Protein AF-A0A1Y3EKX6-F1 (afdb_monomer_lite)

Foldseek 3Di:
DDPPPPDDLVRVLVVLLVVLVVLLVVLVVCLVVVHDLVVNVVSLVVSVVSVVVSVVSLVVVLVVDDPVVNVVSVVVVVVSVVSNVVSNVSSVVSSVVVVVVVPDPDDDDPDDDDDD

Structure (mmCIF, N/CA/C/O backbone):
data_AF-A0A1Y3EKX6-F1
#
_entry.id   AF-A0A1Y3EKX6-F1
#
loop_
_atom_site.group_PDB
_atom_site.id
_atom_site.type_symbol
_atom_site.label_atom_id
_atom_site.label_alt_id
_atom_site.label_comp_id
_atom_site.label_asym_id
_atom_site.label_entity_id
_atom_site.label_seq_id
_atom_site.pdbx_PDB_ins_code
_atom_site.Cartn_x
_atom_site.Cartn_y
_atom_site.Cartn_z
_atom_site.occupancy
_atom_site.B_iso_or_equiv
_atom_site.auth_seq_id
_atom_site.auth_comp_id
_atom_site.auth_asym_id
_atom_site.auth_atom_id
_atom_site.pdbx_PDB_model_num
ATOM 1 N N . MET A 1 1 ? 34.945 -8.355 6.208 1.00 37.12 1 MET A N 1
ATOM 2 C CA . MET A 1 1 ? 34.275 -7.290 5.429 1.00 37.12 1 MET A CA 1
ATOM 3 C C . MET A 1 1 ? 33.144 -7.926 4.635 1.00 37.12 1 MET A C 1
ATOM 5 O O . MET A 1 1 ? 33.361 -8.414 3.530 1.00 37.12 1 MET A O 1
ATOM 9 N N . SER A 1 2 ? 31.968 -8.044 5.248 1.00 47.91 2 SER A N 1
ATOM 10 C CA . SER A 1 2 ? 30.807 -8.694 4.639 1.00 47.91 2 SER A CA 1
ATOM 11 C C . SER A 1 2 ? 30.260 -7.793 3.537 1.00 47.91 2 SER A C 1
ATOM 13 O O . SER A 1 2 ? 29.748 -6.714 3.820 1.00 47.91 2 SER A O 1
ATOM 15 N N . LYS A 1 3 ? 30.390 -8.217 2.276 1.00 48.03 3 LYS A N 1
ATOM 16 C CA . LYS A 1 3 ? 29.667 -7.611 1.155 1.00 48.03 3 LYS A CA 1
ATOM 17 C C . LYS A 1 3 ? 28.178 -7.850 1.402 1.00 48.03 3 LYS A C 1
ATOM 19 O O . LYS A 1 3 ? 27.666 -8.916 1.065 1.00 48.03 3 LYS A O 1
ATOM 24 N N . LEU A 1 4 ? 27.496 -6.881 2.013 1.00 52.97 4 LEU A N 1
ATOM 25 C CA . LEU A 1 4 ? 26.057 -6.727 1.842 1.00 52.97 4 LEU A CA 1
ATOM 26 C C . LEU A 1 4 ? 25.844 -6.669 0.331 1.00 52.97 4 LEU A C 1
ATOM 28 O O . LEU A 1 4 ? 26.255 -5.710 -0.317 1.00 52.97 4 LEU A O 1
ATOM 32 N N . LYS A 1 5 ? 25.331 -7.753 -0.256 1.00 54.28 5 LYS A N 1
ATOM 33 C CA . LYS A 1 5 ? 24.935 -7.757 -1.661 1.00 54.28 5 LYS A CA 1
ATOM 34 C C . LYS A 1 5 ? 23.812 -6.729 -1.763 1.00 54.28 5 LYS A C 1
ATOM 36 O O . LYS A 1 5 ? 22.696 -7.021 -1.343 1.00 54.28 5 LYS A O 1
ATOM 41 N N . SER A 1 6 ? 24.123 -5.525 -2.237 1.00 63.22 6 SER A N 1
ATOM 42 C CA . SER A 1 6 ? 23.106 -4.543 -2.585 1.00 63.22 6 SER A CA 1
ATOM 43 C C . SER A 1 6 ? 22.178 -5.202 -3.602 1.00 63.22 6 SER A C 1
ATOM 45 O O . SER A 1 6 ? 22.621 -5.742 -4.619 1.00 63.22 6 SER A O 1
ATOM 47 N N . LEU A 1 7 ? 20.890 -5.269 -3.272 1.00 73.06 7 LEU A N 1
ATOM 48 C CA . LEU A 1 7 ? 19.886 -5.732 -4.221 1.00 73.06 7 LEU A CA 1
ATOM 49 C C . LEU A 1 7 ? 19.842 -4.735 -5.382 1.00 73.06 7 LEU A C 1
ATOM 51 O O . LEU A 1 7 ? 19.924 -3.528 -5.160 1.00 73.06 7 LEU A O 1
ATOM 55 N N . SER A 1 8 ? 19.716 -5.236 -6.611 1.00 86.44 8 SER A N 1
ATOM 56 C CA . SER A 1 8 ? 19.447 -4.376 -7.764 1.00 86.44 8 SER A CA 1
ATOM 57 C C . SER A 1 8 ? 18.088 -3.694 -7.592 1.00 86.44 8 SER A C 1
ATOM 59 O O . SER A 1 8 ? 17.181 -4.289 -7.003 1.00 86.44 8 SER A O 1
ATOM 61 N N . LEU A 1 9 ? 17.937 -2.484 -8.134 1.00 88.06 9 LEU A N 1
ATOM 62 C CA . LEU A 1 9 ? 16.714 -1.681 -8.028 1.00 88.06 9 LEU A CA 1
ATOM 63 C C . LEU A 1 9 ? 15.429 -2.485 -8.338 1.00 88.06 9 LEU A C 1
ATOM 65 O O . LEU A 1 9 ? 14.563 -2.532 -7.464 1.00 88.06 9 LEU A O 1
ATOM 69 N N . PRO A 1 10 ? 15.336 -3.265 -9.440 1.00 90.50 10 PRO A N 1
ATOM 70 C CA . PRO A 1 10 ? 14.143 -4.076 -9.712 1.00 90.50 10 PRO A CA 1
ATOM 71 C C . PRO A 1 10 ? 13.842 -5.127 -8.632 1.00 90.50 10 PRO A C 1
ATOM 73 O O . PRO A 1 10 ? 12.688 -5.374 -8.296 1.00 90.50 10 PRO A O 1
ATOM 76 N N . LYS A 1 11 ? 14.878 -5.739 -8.037 1.00 91.19 11 LYS A N 1
ATOM 77 C CA . LYS A 1 11 ? 14.708 -6.744 -6.971 1.00 91.19 11 LYS A CA 1
ATOM 78 C C . LYS A 1 11 ? 14.283 -6.105 -5.654 1.00 91.19 11 LYS A C 1
ATOM 80 O O . LYS A 1 11 ? 13.498 -6.696 -4.917 1.00 91.19 11 LYS A O 1
ATOM 85 N N . LYS A 1 12 ? 14.825 -4.924 -5.339 1.00 93.38 12 LYS A N 1
ATOM 86 C CA . LYS A 1 12 ? 14.423 -4.143 -4.164 1.00 93.38 12 LYS A CA 1
ATOM 87 C C . LYS A 1 12 ? 12.958 -3.717 -4.296 1.00 93.38 12 LYS A C 1
ATOM 89 O O . LYS A 1 12 ? 12.206 -3.883 -3.340 1.00 93.38 12 LYS A O 1
ATOM 94 N N . LEU A 1 13 ? 12.565 -3.244 -5.478 1.00 94.94 13 LEU A N 1
ATOM 95 C CA . LEU A 1 13 ? 11.204 -2.820 -5.787 1.00 94.94 13 LEU A CA 1
ATOM 96 C C . LEU A 1 13 ? 10.199 -3.978 -5.701 1.00 94.94 13 LEU A C 1
ATOM 98 O O . LEU A 1 13 ? 9.205 -3.854 -4.991 1.00 94.94 13 LEU A O 1
ATOM 102 N N . ASP A 1 14 ? 10.473 -5.123 -6.337 1.00 94.56 14 ASP A N 1
ATOM 103 C CA . ASP A 1 14 ? 9.610 -6.316 -6.250 1.00 94.56 14 ASP A CA 1
ATOM 104 C C . ASP A 1 14 ? 9.439 -6.789 -4.797 1.00 94.56 14 ASP A C 1
ATOM 106 O O . ASP A 1 14 ? 8.320 -7.023 -4.336 1.00 94.56 14 ASP A O 1
ATOM 110 N N . LEU A 1 15 ? 10.533 -6.851 -4.030 1.00 95.50 15 LEU A N 1
ATOM 111 C CA . LEU A 1 15 ? 10.464 -7.197 -2.612 1.00 95.50 15 LEU A CA 1
ATOM 112 C C . LEU A 1 15 ? 9.645 -6.173 -1.811 1.00 95.50 15 LEU A C 1
ATOM 114 O O . LEU A 1 15 ? 8.870 -6.565 -0.938 1.00 95.50 15 LEU A O 1
ATOM 118 N N . GLY A 1 16 ? 9.812 -4.881 -2.102 1.00 96.00 16 GLY A N 1
ATOM 119 C CA . GLY A 1 16 ? 9.053 -3.794 -1.489 1.00 96.00 16 GLY A CA 1
ATOM 120 C C . GLY A 1 16 ? 7.553 -3.924 -1.751 1.00 96.00 16 GLY A C 1
ATOM 121 O O . GLY A 1 16 ? 6.774 -3.959 -0.800 1.00 96.00 1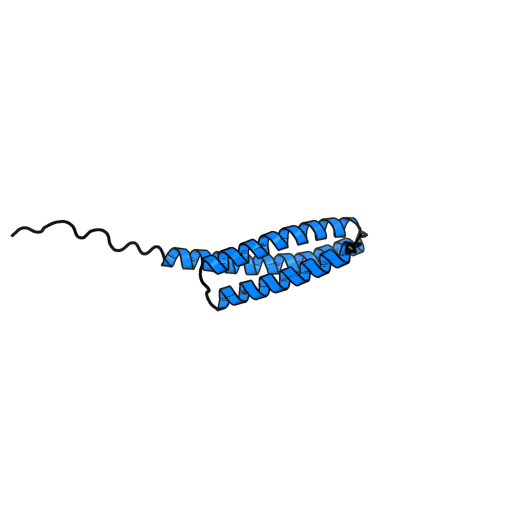6 GLY A O 1
ATOM 122 N N . LYS A 1 17 ? 7.153 -4.111 -3.015 1.00 96.06 17 LYS A N 1
ATOM 123 C CA . LYS A 1 17 ? 5.753 -4.337 -3.412 1.00 96.06 17 LYS A CA 1
ATOM 124 C C . LYS A 1 17 ? 5.148 -5.544 -2.691 1.00 96.06 17 LYS A C 1
ATOM 126 O O . LYS A 1 17 ? 4.069 -5.433 -2.121 1.00 96.06 17 LYS A O 1
ATOM 131 N N . ARG A 1 18 ? 5.857 -6.679 -2.632 1.00 96.62 18 ARG A N 1
ATOM 132 C CA . ARG A 1 18 ? 5.384 -7.888 -1.923 1.00 96.62 18 ARG A CA 1
ATOM 133 C C . ARG A 1 18 ? 5.207 -7.674 -0.424 1.00 96.62 18 ARG A C 1
ATOM 135 O O . ARG A 1 18 ? 4.261 -8.195 0.154 1.00 96.62 18 ARG A O 1
ATOM 142 N N . ARG A 1 19 ? 6.130 -6.951 0.217 1.00 96.88 19 ARG A N 1
ATOM 143 C CA . ARG A 1 19 ? 6.013 -6.611 1.643 1.00 96.88 19 ARG A CA 1
ATOM 144 C C . ARG A 1 19 ? 4.805 -5.725 1.894 1.00 96.88 19 ARG A C 1
ATOM 146 O O . ARG A 1 19 ? 4.062 -5.982 2.827 1.00 96.88 19 ARG A O 1
ATOM 153 N N . LEU A 1 20 ? 4.599 -4.732 1.039 1.00 96.81 20 LEU A N 1
ATOM 154 C CA . LEU A 1 20 ? 3.470 -3.829 1.156 1.00 96.81 20 LEU A CA 1
ATOM 155 C C . LEU A 1 20 ? 2.128 -4.539 0.939 1.00 96.81 20 LEU A C 1
ATOM 157 O O . LEU A 1 20 ? 1.203 -4.267 1.686 1.00 96.81 20 LEU A O 1
ATOM 161 N N . ILE A 1 21 ? 2.038 -5.501 0.011 1.00 96.31 21 ILE A N 1
ATOM 162 C CA . ILE A 1 21 ? 0.844 -6.360 -0.126 1.00 96.31 21 ILE A CA 1
ATOM 163 C C . ILE A 1 21 ? 0.539 -7.069 1.194 1.00 96.31 21 ILE A C 1
ATOM 165 O O . ILE A 1 21 ? -0.576 -6.976 1.682 1.00 96.31 21 ILE A O 1
ATOM 169 N N . LYS A 1 22 ? 1.542 -7.695 1.821 1.00 97.25 22 LYS A N 1
ATOM 170 C CA . LYS A 1 22 ? 1.342 -8.365 3.114 1.00 97.25 22 LYS A CA 1
ATOM 171 C C . LYS A 1 22 ? 0.879 -7.414 4.217 1.00 97.25 22 LYS A C 1
ATOM 173 O O . LYS A 1 22 ? -0.007 -7.771 4.975 1.00 97.25 22 LYS A O 1
ATOM 178 N N . LEU A 1 23 ? 1.454 -6.212 4.290 1.00 97.38 23 LEU A N 1
ATOM 179 C CA . LEU A 1 23 ? 1.034 -5.204 5.269 1.00 97.38 23 LEU A CA 1
ATOM 180 C C . LEU A 1 23 ? -0.420 -4.765 5.052 1.00 97.38 23 LEU A C 1
ATOM 182 O O . LEU A 1 23 ? -1.128 -4.521 6.027 1.00 97.38 23 LEU A O 1
ATOM 186 N N . LEU A 1 24 ? -0.860 -4.679 3.792 1.00 97.00 24 LEU A N 1
ATOM 187 C CA . LEU A 1 24 ? -2.249 -4.382 3.445 1.00 97.00 24 LEU A CA 1
ATOM 188 C C . LEU A 1 24 ? -3.191 -5.538 3.784 1.00 97.00 24 LEU A C 1
ATOM 190 O O . LEU A 1 24 ? -4.268 -5.272 4.302 1.00 97.00 24 LEU A O 1
ATOM 194 N N . ASP A 1 25 ? -2.784 -6.787 3.555 1.00 97.31 25 ASP A N 1
ATOM 195 C CA . ASP A 1 25 ? -3.564 -7.965 3.954 1.00 97.31 25 ASP A CA 1
ATOM 196 C C . ASP A 1 25 ? -3.724 -8.024 5.487 1.00 97.31 25 ASP A C 1
ATOM 198 O O . ASP A 1 25 ? -4.820 -8.243 5.996 1.00 97.31 25 ASP A O 1
ATOM 202 N N . GLU A 1 26 ? -2.641 -7.770 6.231 1.00 97.81 26 GLU A N 1
ATOM 203 C CA . GLU A 1 26 ? -2.657 -7.666 7.697 1.00 97.81 26 GLU A CA 1
ATOM 204 C C . GLU A 1 26 ? -3.550 -6.511 8.175 1.00 97.81 26 GLU A C 1
ATOM 206 O O . GLU A 1 26 ? -4.309 -6.669 9.129 1.00 97.81 26 GLU A O 1
ATOM 211 N N . LEU A 1 27 ? -3.493 -5.351 7.507 1.00 98.06 27 LEU A N 1
ATOM 212 C CA . LEU A 1 27 ? -4.379 -4.229 7.810 1.00 98.06 27 LEU A CA 1
ATOM 213 C C . LEU A 1 27 ? -5.840 -4.613 7.572 1.00 98.06 27 LEU A C 1
ATOM 215 O O . LEU A 1 27 ? -6.650 -4.426 8.472 1.00 98.06 27 LEU A O 1
ATOM 219 N N . ASP A 1 28 ? -6.177 -5.163 6.405 1.00 96.88 28 ASP A N 1
ATOM 220 C CA . ASP A 1 28 ? -7.545 -5.569 6.073 1.00 96.88 28 ASP A CA 1
ATOM 221 C C . ASP A 1 28 ? -8.077 -6.598 7.096 1.00 96.88 28 ASP A C 1
ATOM 223 O O . ASP A 1 28 ? -9.213 -6.452 7.546 1.00 96.88 28 ASP A O 1
ATOM 227 N N . GLN A 1 29 ? -7.248 -7.538 7.574 1.00 97.94 29 GLN A N 1
ATOM 228 C CA . GLN A 1 29 ? -7.618 -8.452 8.664 1.00 97.94 29 GLN A CA 1
ATOM 229 C C . GLN A 1 29 ? -7.940 -7.710 9.975 1.00 97.94 29 GLN A C 1
ATOM 231 O O . GLN A 1 29 ? -8.972 -7.974 10.594 1.00 97.94 29 GLN A O 1
ATOM 236 N N . LEU A 1 30 ? -7.106 -6.751 10.395 1.00 98.19 30 LEU A N 1
ATOM 237 C CA . LEU A 1 30 ? -7.375 -5.942 11.594 1.00 98.19 30 LEU A CA 1
ATOM 238 C C . LEU A 1 30 ? -8.673 -5.132 11.467 1.00 98.19 30 LEU A C 1
ATOM 240 O O . LEU A 1 30 ? -9.379 -4.927 12.458 1.00 98.19 30 LEU A O 1
ATOM 244 N N . LEU A 1 31 ? -8.999 -4.667 10.256 1.00 97.62 31 LEU A N 1
ATOM 245 C CA . LEU A 1 31 ? -10.257 -3.971 9.987 1.00 97.62 31 LEU A CA 1
ATOM 246 C C . LEU A 1 31 ? -11.461 -4.917 10.088 1.00 97.62 31 LEU A C 1
ATOM 248 O O . LEU A 1 31 ? -12.474 -4.538 10.677 1.00 97.62 31 LEU A O 1
ATOM 252 N N . GLU A 1 32 ? -11.356 -6.135 9.549 1.00 97.12 32 GLU A N 1
ATOM 253 C CA . GLU A 1 32 ? -12.400 -7.167 9.634 1.00 97.12 32 GLU A CA 1
ATOM 254 C C . GLU A 1 32 ? -12.670 -7.596 11.081 1.00 97.12 32 GLU A C 1
ATOM 256 O O . GLU A 1 32 ? -13.825 -7.710 11.496 1.00 97.12 32 GLU A O 1
ATOM 261 N N . GLU A 1 33 ? -11.612 -7.768 11.873 1.00 97.06 33 GLU A N 1
ATOM 262 C CA . GLU A 1 33 ? -11.698 -8.126 13.292 1.00 97.06 33 GLU A CA 1
ATOM 263 C C . GLU A 1 33 ? -12.115 -6.945 14.184 1.00 97.06 33 GLU A C 1
ATOM 265 O O . GLU A 1 33 ? -12.366 -7.130 15.377 1.00 97.06 33 GLU A O 1
ATOM 270 N N . ARG A 1 34 ? -12.214 -5.731 13.616 1.00 96.00 34 ARG A N 1
ATOM 271 C CA . ARG A 1 34 ? -12.386 -4.463 14.344 1.00 96.00 34 ARG A CA 1
ATOM 272 C C . ARG A 1 34 ? -11.436 -4.384 15.540 1.00 96.00 34 ARG A C 1
ATOM 274 O O . ARG A 1 34 ? -11.864 -4.170 16.676 1.00 96.00 34 ARG A O 1
ATOM 281 N N . ALA A 1 35 ? -10.151 -4.590 15.261 1.00 97.31 35 ALA A N 1
ATOM 282 C CA . ALA A 1 35 ? -9.085 -4.546 16.249 1.00 97.31 35 ALA A CA 1
ATOM 283 C C . ALA A 1 35 ? -9.043 -3.204 17.005 1.00 97.31 35 ALA A C 1
ATOM 285 O O . ALA A 1 35 ? -9.726 -2.230 16.671 1.00 97.31 35 ALA A O 1
ATOM 286 N N . ALA A 1 36 ? -8.223 -3.140 18.054 1.00 96.88 36 ALA A N 1
ATOM 287 C CA . ALA A 1 36 ? -8.105 -1.933 18.861 1.00 96.88 36 ALA A CA 1
ATOM 288 C C . ALA A 1 36 ? -7.670 -0.729 18.004 1.00 96.88 36 ALA A C 1
ATOM 290 O O . ALA A 1 36 ? -6.770 -0.844 17.172 1.00 96.88 36 ALA A O 1
ATOM 291 N N . LEU A 1 37 ? -8.245 0.453 18.267 1.00 96.69 37 LEU A N 1
ATOM 292 C CA . LEU A 1 37 ? -7.963 1.688 17.517 1.00 96.69 37 LEU A CA 1
ATOM 293 C C . LEU A 1 37 ? -6.455 1.938 17.338 1.00 96.69 37 LEU A C 1
ATOM 295 O O . LEU A 1 37 ? -5.989 2.200 16.232 1.00 96.69 37 LEU A O 1
ATOM 299 N N . ARG A 1 38 ? -5.686 1.792 18.424 1.00 96.88 38 ARG A N 1
ATOM 300 C CA . ARG A 1 38 ? -4.227 1.977 18.427 1.00 96.88 38 ARG A CA 1
ATOM 301 C C . ARG A 1 38 ? -3.509 1.027 17.462 1.00 96.88 38 ARG A C 1
ATOM 303 O O . ARG A 1 38 ? -2.528 1.428 16.847 1.00 96.88 38 ARG A O 1
ATOM 310 N N . GLU A 1 39 ? -3.968 -0.215 17.358 1.00 97.88 39 GLU A N 1
ATOM 311 C CA . GLU A 1 39 ? -3.365 -1.241 16.504 1.00 97.88 39 GLU A CA 1
ATOM 312 C C . GLU A 1 39 ? -3.621 -0.943 15.023 1.00 97.88 39 GLU A C 1
ATOM 314 O O . GLU A 1 39 ? -2.686 -0.948 14.223 1.00 97.88 39 GLU A O 1
ATOM 319 N N . ILE A 1 40 ? -4.853 -0.554 14.677 1.00 98.12 40 ILE A N 1
ATOM 320 C CA . ILE A 1 40 ? -5.214 -0.126 13.317 1.00 98.12 40 ILE A CA 1
ATOM 321 C C . ILE A 1 40 ? -4.401 1.111 12.905 1.00 98.12 40 ILE A C 1
ATOM 323 O O . ILE A 1 40 ? -3.857 1.159 11.802 1.00 98.12 40 ILE A O 1
ATOM 327 N N . GLU A 1 41 ? -4.273 2.108 13.787 1.00 98.12 41 GLU A N 1
ATOM 328 C CA . GLU A 1 41 ? -3.480 3.317 13.521 1.00 98.12 41 GLU A CA 1
ATOM 329 C C . GLU A 1 41 ? -1.983 3.018 13.334 1.00 98.12 41 GLU A C 1
ATOM 331 O O . GLU A 1 41 ? -1.317 3.644 12.502 1.00 98.12 41 GLU A O 1
ATOM 336 N N . GLU A 1 42 ? -1.430 2.086 14.112 1.00 98.25 42 GLU A N 1
ATOM 337 C CA . GLU A 1 42 ? -0.027 1.673 14.022 1.00 98.25 42 GLU A CA 1
ATOM 338 C C . GLU A 1 42 ? 0.248 0.905 12.720 1.00 98.25 42 GLU A C 1
ATOM 340 O O . GLU A 1 42 ? 1.210 1.225 12.007 1.00 98.25 42 GLU A O 1
ATOM 345 N N . GLN A 1 43 ? -0.632 -0.032 12.354 1.00 98.25 43 GLN A N 1
ATOM 346 C CA . GLN A 1 43 ? -0.517 -0.784 11.104 1.00 98.25 43 GLN A CA 1
ATOM 347 C C . GLN A 1 43 ? -0.704 0.116 9.877 1.00 98.25 43 GLN A C 1
ATOM 349 O O . GLN A 1 43 ? 0.062 0.016 8.911 1.00 98.25 43 GLN A O 1
ATOM 354 N N . LEU A 1 44 ? -1.669 1.043 9.914 1.00 98.25 44 LEU A N 1
ATOM 355 C CA . LEU A 1 44 ? -1.891 2.003 8.833 1.00 98.25 44 LEU A CA 1
ATOM 356 C C . LEU A 1 44 ? -0.650 2.876 8.612 1.00 98.25 44 LEU A C 1
ATOM 358 O O . LEU A 1 44 ? -0.166 2.980 7.487 1.00 98.25 44 LEU A O 1
ATOM 362 N N . ARG A 1 45 ? -0.074 3.435 9.684 1.00 98.31 45 ARG A N 1
ATOM 363 C CA . ARG A 1 45 ? 1.151 4.249 9.613 1.00 98.31 45 ARG A CA 1
ATOM 364 C C . ARG A 1 45 ? 2.334 3.466 9.038 1.00 98.31 45 ARG A C 1
ATOM 366 O O . ARG A 1 45 ? 3.081 3.990 8.214 1.00 98.31 45 ARG A O 1
ATOM 373 N N . THR A 1 46 ? 2.504 2.214 9.462 1.00 98.06 46 THR A N 1
ATOM 374 C CA . THR A 1 46 ? 3.573 1.329 8.969 1.00 98.06 46 THR A CA 1
ATOM 375 C C . THR A 1 46 ? 3.420 1.043 7.475 1.00 98.06 46 THR A C 1
ATOM 377 O O . THR A 1 46 ? 4.405 1.081 6.729 1.00 98.06 46 THR A O 1
ATOM 380 N N . SER A 1 47 ? 2.182 0.807 7.035 1.00 98.00 47 SER A N 1
ATOM 381 C CA . SER A 1 47 ? 1.832 0.586 5.630 1.00 98.00 47 SER A CA 1
ATOM 382 C C . SER A 1 47 ? 2.057 1.841 4.782 1.00 98.00 47 SER A C 1
ATOM 384 O O . SER A 1 47 ? 2.601 1.747 3.685 1.00 98.00 47 SER A O 1
ATOM 386 N N . GLU A 1 48 ? 1.701 3.026 5.289 1.00 98.25 48 GLU A N 1
ATOM 387 C CA . GLU A 1 48 ? 1.921 4.314 4.615 1.00 98.25 48 GLU A CA 1
ATOM 388 C C . GLU A 1 48 ? 3.401 4.640 4.410 1.00 98.25 48 GLU A C 1
ATOM 390 O O . GLU A 1 48 ? 3.793 5.107 3.339 1.00 98.25 48 GLU A O 1
ATOM 395 N N . GLU A 1 49 ? 4.232 4.385 5.419 1.00 98.25 49 GLU A N 1
ATOM 396 C CA . GLU A 1 49 ? 5.674 4.602 5.314 1.00 98.25 49 GLU A CA 1
ATOM 397 C C . GLU A 1 49 ? 6.303 3.654 4.281 1.00 98.25 49 GLU A C 1
ATOM 399 O O . GLU A 1 49 ? 7.060 4.093 3.414 1.00 98.25 49 GLU A O 1
ATOM 404 N N . HIS A 1 50 ? 5.926 2.371 4.293 1.00 97.56 50 HIS A N 1
ATOM 405 C CA . HIS A 1 50 ? 6.386 1.422 3.275 1.00 97.56 50 HIS A CA 1
ATOM 406 C C . HIS A 1 50 ? 5.888 1.779 1.873 1.00 97.56 50 HIS A C 1
ATOM 408 O O . HIS A 1 50 ? 6.649 1.654 0.914 1.00 97.56 50 HIS A O 1
ATOM 414 N N . TYR A 1 51 ? 4.643 2.244 1.738 1.00 97.94 51 TYR A N 1
ATOM 415 C CA . TYR A 1 51 ? 4.112 2.716 0.461 1.00 97.94 51 TYR A CA 1
ATOM 416 C C . TYR A 1 51 ? 4.970 3.837 -0.121 1.00 97.94 51 TYR A C 1
ATOM 418 O O . TYR A 1 51 ? 5.359 3.741 -1.282 1.00 97.94 51 TYR A O 1
ATOM 426 N N . ARG A 1 52 ? 5.355 4.833 0.684 1.00 97.69 52 ARG A N 1
ATOM 427 C CA . ARG A 1 52 ? 6.209 5.940 0.225 1.00 97.69 52 ARG A CA 1
ATOM 428 C C . ARG A 1 52 ? 7.574 5.459 -0.276 1.00 97.69 52 ARG A C 1
ATOM 430 O O . ARG A 1 52 ? 8.046 5.920 -1.307 1.00 97.69 52 ARG A O 1
ATOM 437 N N . GLN A 1 53 ? 8.186 4.500 0.418 1.00 96.50 53 GLN A N 1
ATOM 438 C CA . GLN A 1 53 ? 9.479 3.924 0.020 1.00 96.50 53 GLN A CA 1
ATOM 439 C C . GLN A 1 53 ? 9.389 3.113 -1.283 1.00 96.50 53 GLN A C 1
ATOM 441 O O . GLN A 1 53 ? 10.329 3.094 -2.086 1.00 96.50 53 GLN A O 1
ATOM 446 N N . VAL A 1 54 ? 8.272 2.406 -1.486 1.00 97.38 54 VAL A N 1
ATOM 447 C CA . VAL A 1 54 ? 7.996 1.678 -2.731 1.00 97.38 54 VAL A CA 1
ATOM 448 C C . VAL A 1 54 ? 7.712 2.653 -3.867 1.00 97.38 54 VAL A C 1
ATOM 450 O O . VAL A 1 54 ? 8.223 2.429 -4.956 1.00 97.38 54 VAL A O 1
ATOM 453 N N . GLU A 1 55 ? 6.956 3.722 -3.613 1.00 97.62 55 GLU A N 1
ATOM 454 C CA . GLU A 1 55 ? 6.654 4.778 -4.584 1.00 97.62 55 GLU A CA 1
ATOM 455 C C . GLU A 1 55 ? 7.934 5.461 -5.076 1.00 97.62 55 GLU A C 1
ATOM 457 O O . GLU A 1 55 ? 8.169 5.494 -6.276 1.00 97.62 55 GLU A O 1
ATOM 462 N N . GLU A 1 56 ? 8.832 5.859 -4.173 1.00 96.62 56 GLU A N 1
ATOM 463 C CA . GLU A 1 56 ? 10.144 6.417 -4.539 1.00 96.62 56 GLU A CA 1
ATOM 464 C C . GLU A 1 56 ? 10.969 5.438 -5.396 1.00 96.62 56 GLU A C 1
ATOM 466 O O . GLU A 1 56 ? 11.541 5.808 -6.420 1.00 96.62 56 GLU A O 1
ATOM 471 N N . SER A 1 57 ? 11.003 4.155 -5.015 1.00 95.44 57 SER A N 1
ATOM 472 C CA . SER A 1 57 ? 11.736 3.135 -5.782 1.00 95.44 57 SER A CA 1
ATOM 473 C C . SER A 1 57 ? 11.071 2.822 -7.132 1.00 95.44 57 SER A C 1
ATOM 475 O O . SER A 1 57 ? 11.749 2.376 -8.057 1.00 95.44 57 SER A O 1
ATOM 477 N N . GLN A 1 58 ? 9.751 2.997 -7.236 1.00 97.50 58 GLN A N 1
ATOM 478 C CA . GLN A 1 58 ? 8.991 2.844 -8.473 1.00 97.50 58 GLN A CA 1
ATOM 479 C C . GLN A 1 58 ? 9.301 4.000 -9.424 1.00 97.50 58 GLN A C 1
ATOM 481 O O . GLN A 1 58 ? 9.608 3.732 -10.580 1.00 97.50 58 GLN A O 1
ATOM 486 N N . GLU A 1 59 ? 9.298 5.243 -8.937 1.00 96.50 59 GLU A N 1
ATOM 487 C CA . GLU A 1 59 ? 9.689 6.419 -9.722 1.00 96.50 59 GLU A CA 1
ATOM 488 C C . GLU A 1 59 ? 11.128 6.274 -10.238 1.00 96.50 59 GLU A C 1
ATOM 490 O O . GLU A 1 59 ? 11.376 6.439 -11.430 1.00 96.50 59 GLU A O 1
ATOM 495 N N . GLU A 1 60 ? 12.074 5.867 -9.379 1.00 96.25 60 GLU A N 1
ATOM 496 C CA . GLU A 1 60 ? 13.458 5.599 -9.797 1.00 96.25 60 GLU A CA 1
ATOM 497 C C . GLU A 1 60 ? 13.511 4.525 -10.894 1.00 96.25 60 GLU A C 1
ATOM 499 O O . GLU A 1 60 ? 14.208 4.695 -11.893 1.00 96.25 60 GLU A O 1
ATOM 504 N N . PHE A 1 61 ? 12.755 3.433 -10.746 1.00 95.12 61 PHE A N 1
ATOM 505 C CA . PHE A 1 61 ? 12.717 2.355 -11.733 1.00 95.12 61 PHE A CA 1
ATOM 506 C C . PHE A 1 61 ? 12.141 2.815 -13.075 1.00 95.12 61 PHE A C 1
ATOM 508 O O . PHE A 1 61 ? 12.732 2.510 -14.110 1.00 95.12 61 PHE A O 1
ATOM 515 N N . GLU A 1 62 ? 11.054 3.585 -13.063 1.00 95.81 62 GLU A N 1
ATOM 516 C CA . GLU A 1 62 ? 10.414 4.141 -14.261 1.00 95.81 62 GLU A CA 1
ATOM 517 C C . GLU A 1 62 ? 11.382 5.005 -15.082 1.00 95.81 62 GLU A C 1
ATOM 519 O O . GLU A 1 62 ? 11.393 4.898 -16.305 1.00 95.81 62 GLU A O 1
ATOM 524 N N . THR A 1 63 ? 12.293 5.757 -14.444 1.00 95.31 63 THR A N 1
ATOM 525 C CA . THR A 1 63 ? 13.321 6.536 -15.173 1.00 95.31 63 THR A CA 1
ATOM 526 C C . THR A 1 63 ? 14.352 5.689 -15.928 1.00 95.31 63 THR A C 1
ATOM 528 O O . THR A 1 63 ? 15.104 6.222 -16.745 1.00 95.31 63 THR A O 1
ATOM 531 N N . THR A 1 64 ? 14.424 4.383 -15.651 1.00 95.25 64 THR A N 1
ATOM 532 C CA . THR A 1 64 ? 15.377 3.465 -16.299 1.00 95.25 64 THR A CA 1
ATOM 533 C C . THR A 1 64 ? 14.801 2.737 -17.512 1.00 95.25 64 THR A C 1
ATOM 535 O O . THR A 1 64 ? 15.543 2.029 -18.195 1.00 95.25 64 THR A O 1
ATOM 538 N N . LEU A 1 65 ? 13.500 2.894 -17.764 1.00 95.69 65 LEU A N 1
ATOM 539 C CA . LEU A 1 65 ? 12.748 2.194 -18.801 1.00 95.69 65 LEU A CA 1
ATOM 540 C C . LEU A 1 65 ? 12.658 3.009 -20.096 1.00 95.69 65 LEU A C 1
ATOM 542 O O . LEU A 1 65 ? 12.863 4.222 -20.101 1.00 95.69 65 LEU A O 1
ATOM 546 N N . ASN A 1 66 ? 12.352 2.331 -21.203 1.00 96.19 66 ASN A N 1
ATOM 547 C CA . ASN A 1 66 ? 11.953 3.002 -22.443 1.00 96.19 66 ASN A CA 1
ATOM 548 C C . ASN A 1 66 ? 10.457 3.380 -22.434 1.00 96.19 66 ASN A C 1
ATOM 550 O O . ASN A 1 66 ? 9.727 2.966 -21.537 1.00 96.19 66 ASN A O 1
ATOM 554 N N . ASP A 1 67 ? 10.006 4.137 -23.438 1.00 92.50 67 ASP A N 1
ATOM 555 C CA . ASP A 1 67 ? 8.637 4.677 -23.509 1.00 92.50 67 ASP A CA 1
ATOM 556 C C . ASP A 1 67 ? 7.537 3.590 -23.450 1.00 92.50 67 ASP A C 1
ATOM 558 O O . AS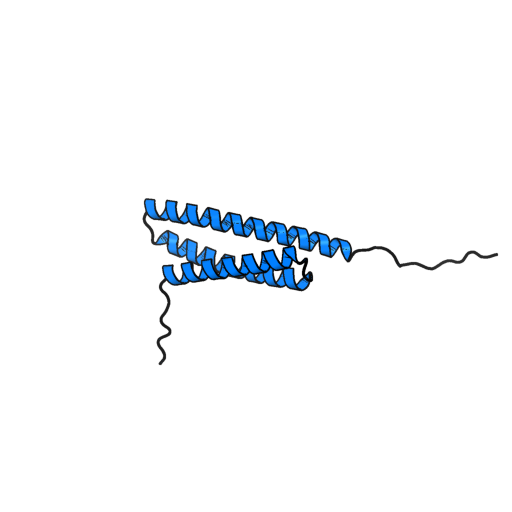P A 1 67 ? 6.557 3.739 -22.725 1.00 92.50 67 ASP A O 1
ATOM 562 N N . ASP A 1 68 ? 7.713 2.453 -24.132 1.00 93.62 68 ASP A N 1
ATOM 563 C CA . ASP A 1 68 ? 6.722 1.363 -24.097 1.00 93.62 68 ASP A CA 1
ATOM 564 C C . ASP A 1 68 ? 6.728 0.639 -22.735 1.00 93.62 68 ASP A C 1
ATOM 566 O O . ASP A 1 68 ? 5.694 0.213 -22.211 1.00 93.62 68 ASP A O 1
ATOM 570 N N . GLU A 1 69 ? 7.915 0.477 -22.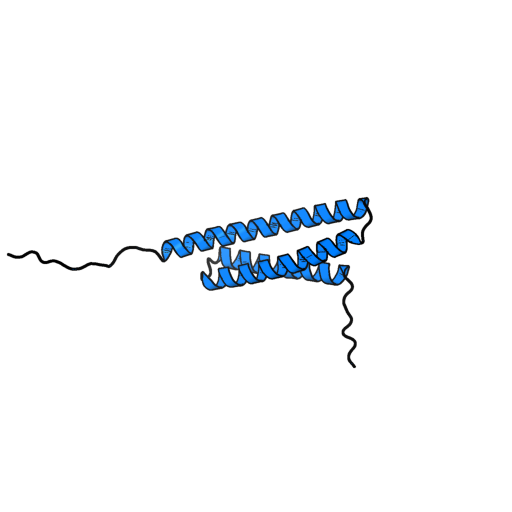145 1.00 95.00 69 GLU A N 1
ATOM 571 C CA . GLU A 1 69 ? 8.094 -0.179 -20.848 1.00 95.00 69 GLU A CA 1
ATOM 572 C C . GLU A 1 69 ? 7.575 0.679 -19.686 1.00 95.00 69 GLU A C 1
ATOM 574 O O . GLU A 1 69 ? 6.998 0.133 -18.739 1.00 95.00 69 GLU A O 1
ATOM 579 N N . VAL A 1 70 ? 7.764 2.003 -19.742 1.00 95.62 70 VAL A N 1
ATOM 580 C CA . VAL A 1 70 ? 7.318 2.918 -18.685 1.00 95.62 70 VAL A CA 1
ATOM 581 C C . VAL A 1 70 ? 5.797 3.004 -18.635 1.00 95.62 70 VAL A C 1
ATOM 583 O O . VAL A 1 70 ? 5.243 2.915 -17.541 1.00 95.62 70 VAL A O 1
ATOM 586 N N . ASP A 1 71 ? 5.111 3.042 -19.782 1.00 95.50 71 ASP A N 1
ATOM 587 C CA . ASP A 1 71 ? 3.644 3.033 -19.832 1.00 95.50 71 ASP A CA 1
ATOM 588 C C . ASP A 1 71 ? 3.078 1.765 -19.168 1.00 95.50 71 ASP A C 1
ATOM 590 O O . ASP A 1 71 ? 2.208 1.833 -18.294 1.00 95.50 71 ASP A O 1
ATOM 594 N N . SER A 1 72 ? 3.644 0.597 -19.494 1.00 95.19 72 SER A N 1
ATOM 595 C CA . SER A 1 72 ? 3.250 -0.667 -18.860 1.00 95.19 72 SER A CA 1
ATOM 596 C C . SER A 1 72 ? 3.524 -0.669 -17.350 1.00 95.19 72 SER A C 1
ATOM 598 O O . SER A 1 72 ? 2.698 -1.151 -16.570 1.00 95.19 72 SER A O 1
ATOM 600 N N . ALA A 1 73 ? 4.673 -0.145 -16.913 1.00 94.75 73 ALA A N 1
ATOM 601 C CA . ALA A 1 73 ? 5.027 -0.077 -15.497 1.00 94.75 73 ALA A CA 1
ATOM 602 C C . ALA A 1 73 ? 4.104 0.875 -14.715 1.00 94.75 73 ALA A C 1
ATOM 604 O O . ALA A 1 73 ? 3.682 0.542 -13.602 1.00 94.75 73 ALA A O 1
ATOM 605 N N . MET A 1 74 ? 3.745 2.018 -15.305 1.00 95.81 74 MET A N 1
ATOM 606 C CA . 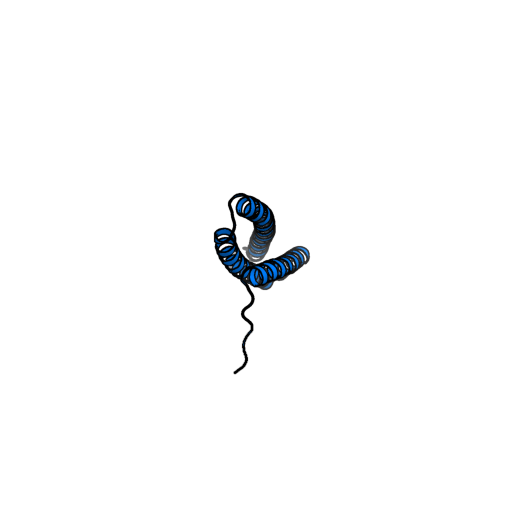MET A 1 74 ? 2.825 2.998 -14.725 1.00 95.81 74 MET A CA 1
ATOM 607 C C . MET A 1 74 ? 1.406 2.440 -14.587 1.00 95.81 74 MET A C 1
ATOM 609 O O . MET A 1 74 ? 0.758 2.668 -13.560 1.00 95.81 74 MET A O 1
ATOM 613 N N . ASP A 1 75 ? 0.929 1.672 -15.568 1.00 96.50 75 ASP A N 1
ATOM 614 C CA . ASP A 1 75 ? -0.380 1.010 -15.524 1.00 96.50 75 ASP A CA 1
ATOM 615 C C . ASP A 1 75 ? -0.451 -0.065 -14.431 1.00 96.50 75 ASP A C 1
ATOM 617 O O . ASP A 1 75 ? -1.433 -0.160 -13.682 1.00 96.50 75 ASP A O 1
ATOM 621 N N . GLU A 1 76 ? 0.600 -0.875 -14.293 1.00 94.56 76 GLU A N 1
ATOM 622 C CA . GLU A 1 76 ? 0.715 -1.829 -13.187 1.00 94.56 76 GLU A CA 1
ATOM 623 C C . GLU A 1 76 ? 0.758 -1.114 -11.836 1.00 94.56 76 GLU A C 1
ATOM 625 O O . GLU A 1 76 ? 0.062 -1.505 -10.889 1.00 94.56 76 GLU A O 1
ATOM 630 N N . TRP A 1 77 ? 1.533 -0.033 -11.745 1.00 96.44 77 TRP A N 1
ATOM 631 C CA . TRP A 1 77 ? 1.618 0.766 -10.533 1.00 96.44 77 TRP A CA 1
ATOM 632 C C . TRP A 1 77 ? 0.281 1.420 -10.185 1.00 96.44 77 TRP A C 1
ATOM 634 O O . TRP A 1 77 ? -0.122 1.413 -9.024 1.00 96.44 77 TRP A O 1
ATOM 644 N N . ALA A 1 78 ? -0.477 1.918 -11.163 1.00 96.62 78 ALA A N 1
ATOM 645 C CA . ALA A 1 78 ? -1.796 2.505 -10.941 1.00 96.62 78 ALA A CA 1
ATOM 646 C C . ALA A 1 78 ? -2.767 1.536 -10.241 1.00 96.62 78 ALA A C 1
ATOM 648 O O . ALA A 1 78 ? -3.448 1.940 -9.294 1.00 96.62 78 ALA A O 1
ATOM 649 N N . LYS A 1 79 ? -2.776 0.253 -10.629 1.00 94.12 79 LYS A N 1
ATOM 650 C CA . LYS A 1 79 ? -3.588 -0.793 -9.971 1.00 94.12 79 LYS A CA 1
ATOM 651 C C . LYS A 1 79 ? -3.173 -1.002 -8.514 1.00 94.12 79 LYS A C 1
ATOM 653 O O . LYS A 1 79 ? -4.018 -1.122 -7.622 1.00 94.12 79 LYS A O 1
ATOM 658 N N . PHE A 1 80 ? -1.867 -0.996 -8.263 1.00 92.81 80 PHE A N 1
ATOM 659 C CA . PHE A 1 80 ? -1.322 -1.101 -6.915 1.00 92.81 80 PHE A CA 1
ATOM 660 C C . PHE A 1 80 ? -1.732 0.099 -6.046 1.00 92.81 80 PHE A C 1
ATOM 662 O O . PHE A 1 80 ? -2.272 -0.071 -4.951 1.00 92.81 80 PHE A O 1
ATOM 669 N N . ARG A 1 81 ? -1.558 1.322 -6.565 1.00 96.25 81 ARG A N 1
ATOM 670 C CA . ARG A 1 81 ? -1.959 2.567 -5.890 1.00 96.25 81 ARG A CA 1
ATOM 671 C C . ARG A 1 81 ? -3.447 2.598 -5.570 1.00 96.25 81 ARG A C 1
ATOM 673 O O . ARG A 1 81 ? -3.837 3.067 -4.503 1.00 96.25 81 ARG A O 1
ATOM 680 N N . GLN A 1 82 ? -4.284 2.106 -6.482 1.00 97.12 82 GLN A N 1
ATOM 681 C CA . GLN A 1 82 ? -5.722 2.008 -6.255 1.00 97.12 82 GLN A CA 1
ATOM 682 C C . GLN A 1 82 ? -6.043 1.091 -5.069 1.00 97.12 82 GLN A C 1
ATOM 684 O O . GLN A 1 82 ? -6.813 1.492 -4.198 1.00 97.12 82 GLN A O 1
ATOM 689 N N . SER A 1 83 ? -5.422 -0.089 -5.009 1.00 93.75 83 SER A N 1
ATOM 690 C CA . SER A 1 83 ? -5.627 -1.056 -3.919 1.00 93.75 83 SER A CA 1
ATOM 691 C C . SER A 1 83 ? -5.217 -0.463 -2.567 1.00 93.75 83 SER A C 1
ATOM 693 O O . SER A 1 83 ? -5.993 -0.476 -1.615 1.00 93.75 83 SER A O 1
ATOM 695 N N . PHE A 1 84 ? -4.049 0.186 -2.513 1.00 96.44 84 PHE A N 1
ATOM 696 C CA . PHE A 1 84 ? -3.581 0.883 -1.314 1.00 96.44 84 PHE A CA 1
ATOM 697 C C . PHE A 1 84 ? -4.556 1.980 -0.849 1.00 96.44 84 PHE A C 1
ATOM 699 O O . PHE A 1 84 ? -4.902 2.055 0.331 1.00 96.44 84 PHE A O 1
ATOM 706 N N . ARG A 1 85 ? -5.049 2.821 -1.773 1.00 97.62 85 ARG A N 1
ATOM 707 C CA . ARG A 1 85 ? -6.024 3.880 -1.452 1.00 97.62 85 ARG A CA 1
ATOM 708 C C . ARG A 1 85 ? -7.325 3.318 -0.889 1.00 97.62 85 ARG A C 1
ATOM 710 O O . ARG A 1 85 ? -7.902 3.937 0.000 1.00 97.62 85 ARG A O 1
ATOM 717 N N . GLN A 1 86 ? -7.781 2.172 -1.391 1.00 97.00 86 GLN A N 1
ATOM 718 C CA . GLN A 1 86 ? -8.988 1.515 -0.895 1.00 97.00 86 GLN A CA 1
ATOM 719 C C . GLN A 1 86 ? -8.805 1.023 0.544 1.00 97.00 86 GLN A C 1
ATOM 721 O O . GLN A 1 86 ? -9.609 1.399 1.395 1.00 97.00 86 GLN A O 1
ATOM 726 N N . SER A 1 87 ? -7.745 0.267 0.846 1.00 96.19 87 SER A N 1
ATOM 727 C CA . SER A 1 87 ? -7.471 -0.188 2.221 1.00 96.19 87 SER A CA 1
ATOM 728 C C . SER A 1 87 ? -7.272 0.983 3.186 1.00 96.19 87 SER A C 1
ATOM 730 O O . SER A 1 87 ? -7.858 0.998 4.267 1.00 96.19 87 SER A O 1
ATOM 732 N N . LYS A 1 88 ? -6.551 2.035 2.770 1.00 97.88 88 LYS A N 1
ATOM 733 C CA . LYS A 1 88 ? -6.407 3.263 3.566 1.00 97.88 88 LYS A CA 1
ATOM 734 C C . LYS A 1 88 ? -7.753 3.930 3.864 1.00 97.88 88 LYS A C 1
ATOM 736 O O . LYS A 1 88 ? -7.983 4.355 4.993 1.00 97.88 88 LYS A O 1
ATOM 741 N N . ALA A 1 89 ? -8.641 4.030 2.874 1.00 98.19 89 ALA A N 1
ATOM 742 C CA . ALA A 1 89 ? -9.960 4.623 3.071 1.00 98.19 89 ALA A CA 1
ATOM 743 C C . ALA A 1 89 ? -10.801 3.810 4.067 1.00 98.19 89 ALA A C 1
ATOM 745 O O . ALA A 1 89 ? -11.364 4.396 4.987 1.00 98.19 89 ALA A O 1
ATOM 746 N N . LYS A 1 90 ? -10.820 2.473 3.938 1.00 97.81 90 LYS A N 1
ATOM 747 C CA . LYS A 1 90 ? -11.501 1.585 4.897 1.00 97.81 90 LYS A CA 1
ATOM 748 C C . LYS A 1 90 ? -10.972 1.791 6.321 1.00 97.81 90 LYS A C 1
ATOM 750 O O . LYS A 1 90 ? -11.762 1.937 7.251 1.00 97.81 90 LYS A O 1
ATOM 755 N N . ALA A 1 91 ? -9.646 1.844 6.480 1.00 98.19 91 ALA A N 1
ATOM 756 C CA . ALA A 1 91 ? -9.014 2.052 7.778 1.00 98.19 91 ALA A CA 1
ATOM 757 C C . ALA A 1 91 ? -9.398 3.398 8.392 1.00 98.19 91 ALA A C 1
ATOM 759 O O . ALA A 1 91 ? -9.782 3.450 9.557 1.00 98.19 91 ALA A O 1
ATOM 760 N N . GLN A 1 92 ? -9.361 4.474 7.601 1.00 98.31 92 GLN A N 1
ATOM 761 C CA . GLN A 1 92 ? -9.740 5.802 8.074 1.00 98.31 92 GLN A CA 1
ATOM 762 C C . GLN A 1 92 ? -11.211 5.857 8.505 1.00 98.31 92 GLN A C 1
ATOM 764 O O . GLN A 1 92 ? -11.509 6.404 9.562 1.00 98.31 92 GLN A O 1
ATOM 769 N N . THR A 1 93 ? -12.115 5.242 7.736 1.00 97.88 93 THR A N 1
ATOM 770 C CA . THR A 1 93 ? -13.532 5.147 8.105 1.00 97.88 93 THR A CA 1
ATOM 771 C C . THR A 1 93 ? -13.719 4.439 9.445 1.00 97.88 93 THR A C 1
ATOM 773 O O . THR A 1 93 ? -14.392 4.979 10.320 1.00 97.88 93 THR A O 1
ATOM 776 N N . LEU A 1 94 ? -13.090 3.277 9.651 1.00 97.06 94 LEU A N 1
ATOM 777 C CA . LEU A 1 94 ? -13.220 2.547 10.914 1.00 97.06 94 LEU A CA 1
ATOM 778 C C . LEU A 1 94 ? -12.582 3.302 12.093 1.00 97.06 94 LEU A C 1
ATOM 780 O O . LEU A 1 94 ? -13.140 3.313 13.186 1.00 97.06 94 LEU A O 1
ATOM 784 N N . ILE A 1 95 ? -11.443 3.966 11.880 1.00 97.31 95 ILE A N 1
ATOM 785 C CA . ILE A 1 95 ? -10.813 4.837 12.884 1.00 97.31 95 ILE A CA 1
ATOM 786 C C . ILE A 1 95 ? -11.787 5.933 13.337 1.00 97.31 95 ILE A C 1
ATOM 788 O O . ILE A 1 95 ? -11.942 6.161 14.539 1.00 97.31 95 ILE A O 1
ATOM 792 N N . ASP A 1 96 ? -12.451 6.601 12.394 1.00 96.62 96 ASP A N 1
ATOM 793 C CA . ASP A 1 96 ? -13.395 7.677 12.700 1.00 96.62 96 ASP A CA 1
ATOM 794 C C . ASP A 1 96 ? -14.634 7.145 13.444 1.00 96.62 96 ASP A C 1
ATOM 796 O O . ASP A 1 96 ? -15.087 7.771 14.406 1.00 96.62 96 ASP A O 1
ATOM 800 N N . GLU A 1 97 ? -15.134 5.959 13.076 1.00 95.31 97 GLU A N 1
ATOM 801 C CA . GLU A 1 97 ? -16.210 5.270 13.802 1.00 95.31 97 GLU A CA 1
ATOM 802 C C . GLU A 1 97 ? -15.822 4.940 15.250 1.00 95.31 97 GLU A C 1
ATOM 804 O O . GLU A 1 97 ? -16.573 5.250 16.175 1.00 95.31 97 GLU A O 1
ATOM 809 N N . LEU A 1 98 ? -14.652 4.328 15.465 1.00 93.62 98 LEU A N 1
ATOM 810 C CA . LEU A 1 98 ? -14.188 3.938 16.801 1.00 93.62 98 LEU A CA 1
ATOM 811 C C . LEU A 1 98 ? -14.000 5.161 17.707 1.00 93.62 98 LEU A C 1
ATOM 813 O O . LEU A 1 98 ? -14.411 5.144 18.867 1.00 93.62 98 LEU A O 1
ATOM 817 N N . ARG A 1 99 ? -13.456 6.255 17.164 1.00 93.31 99 ARG A N 1
ATOM 818 C CA . ARG A 1 99 ? -13.317 7.526 17.892 1.00 93.31 99 ARG A CA 1
ATOM 819 C C . ARG A 1 99 ? -14.664 8.137 18.264 1.00 93.31 99 ARG A C 1
ATOM 821 O O . ARG A 1 99 ? -14.778 8.729 19.331 1.00 93.31 99 ARG A O 1
ATOM 828 N N . ALA A 1 100 ? -15.679 8.006 17.412 1.00 90.44 100 ALA A N 1
ATOM 829 C CA . ALA A 1 100 ? -17.018 8.504 17.716 1.00 90.44 100 ALA A CA 1
ATOM 830 C C . ALA A 1 100 ? -17.691 7.721 18.859 1.00 90.44 100 ALA A C 1
ATOM 832 O O . ALA A 1 100 ? -18.455 8.306 19.622 1.00 90.44 100 ALA A O 1
ATOM 833 N N . VAL A 1 101 ? -17.390 6.425 19.007 1.00 78.38 101 VAL A N 1
ATOM 834 C CA . VAL A 1 101 ? -17.921 5.580 20.093 1.00 78.38 101 VAL A CA 1
ATOM 835 C C . VAL A 1 101 ? -17.307 5.931 21.453 1.00 78.38 101 VAL A C 1
ATOM 837 O O . VAL A 1 101 ? -18.025 5.933 22.450 1.00 78.38 101 VAL A O 1
ATOM 840 N N . ASP A 1 102 ? -16.020 6.287 21.506 1.00 62.72 102 ASP A N 1
ATOM 841 C CA . ASP A 1 102 ? -15.361 6.725 22.751 1.00 62.72 102 ASP A CA 1
ATOM 842 C C . ASP A 1 102 ? -15.849 8.106 23.242 1.00 62.72 102 ASP A C 1
ATOM 844 O O . ASP A 1 102 ? -15.686 8.454 24.414 1.00 62.72 102 ASP A O 1
ATOM 848 N N . VAL A 1 103 ? -16.499 8.895 22.378 1.00 59.81 103 VAL A N 1
ATOM 849 C CA . VAL A 1 103 ? -17.106 10.188 22.728 1.00 59.81 103 VAL A CA 1
ATOM 850 C C . VAL A 1 103 ? -18.593 9.992 23.044 1.00 59.81 103 VAL A C 1
ATOM 852 O O . VAL A 1 103 ? -19.469 10.454 22.319 1.00 59.81 103 VAL A O 1
ATOM 855 N N . VAL A 1 104 ? -18.909 9.326 24.158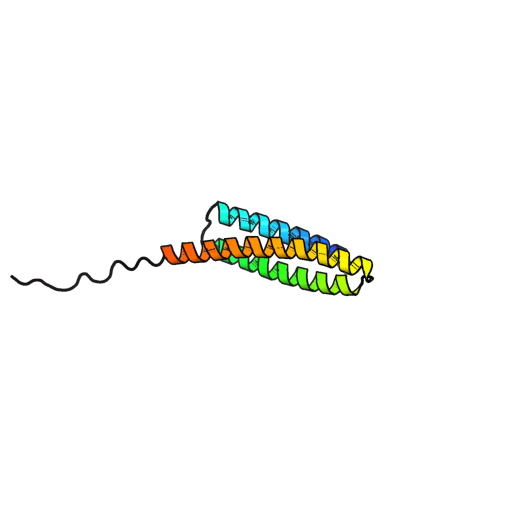 1.00 52.81 104 VAL A N 1
ATOM 856 C CA . VAL A 1 104 ? -20.247 9.440 24.768 1.00 52.81 104 VAL A CA 1
ATOM 857 C C . VAL A 1 104 ? -20.254 10.647 25.717 1.00 52.81 104 VAL A C 1
ATOM 859 O O . VAL A 1 104 ? -19.640 10.585 26.786 1.00 52.81 104 VAL A O 1
ATOM 862 N N . PRO A 1 105 ? -20.962 11.750 25.404 1.00 54.78 105 PRO A N 1
ATOM 863 C CA . PRO A 1 105 ? -21.192 12.820 26.362 1.00 54.78 105 PRO A CA 1
ATOM 864 C C . PRO A 1 105 ? -22.321 12.391 27.303 1.00 54.78 105 PRO A C 1
ATOM 866 O O . PRO A 1 105 ? -23.500 12.497 26.973 1.00 54.78 105 PRO A O 1
ATOM 869 N N . GLY A 1 106 ? -21.978 11.874 28.481 1.00 58.12 106 GLY A N 1
ATOM 870 C CA . GLY A 1 106 ? -23.011 11.445 29.420 1.00 58.12 106 GLY A CA 1
ATOM 871 C C . GLY A 1 106 ? -22.513 10.983 30.777 1.00 58.12 106 GLY A C 1
ATOM 872 O O . GLY A 1 106 ? -22.736 9.828 31.117 1.00 58.12 106 GLY A O 1
ATOM 873 N N . SER A 1 107 ? -21.869 11.863 31.556 1.00 51.12 107 SER A N 1
ATOM 874 C CA . SER A 1 107 ? -21.935 11.863 33.037 1.00 51.12 107 SER A CA 1
ATOM 875 C C . SER A 1 107 ? -21.130 13.014 33.660 1.00 51.12 107 SER A C 1
ATOM 877 O O . SER A 1 107 ? -20.138 12.830 34.355 1.00 51.12 107 SER A O 1
ATOM 879 N N . ILE A 1 108 ? -21.587 14.233 33.410 1.00 55.94 108 ILE A N 1
ATOM 880 C CA . ILE A 1 108 ? -21.427 15.414 34.272 1.00 55.94 108 ILE A CA 1
ATOM 881 C C . ILE A 1 108 ? -22.753 16.147 34.042 1.00 55.94 108 ILE A C 1
ATOM 883 O O . ILE A 1 108 ? -23.054 16.472 32.903 1.00 55.94 108 ILE A O 1
ATOM 887 N N . THR A 1 109 ? -23.684 16.284 34.981 1.00 47.62 109 THR A N 1
ATOM 888 C CA . THR A 1 109 ? -23.555 16.755 36.361 1.00 47.62 109 THR A CA 1
ATOM 889 C C . THR A 1 109 ? -24.706 16.217 37.222 1.00 47.62 109 THR A C 1
ATOM 891 O O . THR A 1 109 ? -25.870 16.482 36.933 1.00 47.62 109 THR A O 1
ATOM 894 N N . SER A 1 110 ? -24.398 15.527 38.322 1.00 51.06 110 SER A N 1
ATOM 895 C CA . SER A 1 110 ? -25.323 15.421 39.455 1.00 51.06 110 SER A CA 1
ATOM 896 C C . SER A 1 110 ? -25.029 16.594 40.387 1.00 51.06 110 SER A C 1
ATOM 898 O O . SER A 1 110 ? -24.200 16.481 41.287 1.00 51.06 110 SER A O 1
ATOM 900 N N . ALA A 1 111 ? -25.636 17.748 40.121 1.00 58.16 111 ALA A N 1
ATOM 901 C CA . ALA A 1 111 ? -25.625 18.887 41.029 1.00 58.16 111 ALA A CA 1
ATOM 902 C C . ALA A 1 111 ? -26.924 19.689 40.885 1.00 58.16 111 ALA A C 1
ATOM 904 O O . ALA A 1 111 ? -27.455 19.813 39.789 1.00 58.16 111 ALA A O 1
ATOM 905 N N . GLU A 1 112 ? -27.353 20.230 42.025 1.00 50.94 112 GLU A N 1
ATOM 906 C CA . GLU A 1 112 ? -28.586 20.971 42.328 1.00 50.94 112 GLU A CA 1
ATOM 907 C C . GLU A 1 112 ? -29.844 20.106 42.494 1.00 50.94 112 GLU A C 1
ATOM 909 O O . GLU A 1 112 ? -30.436 19.612 41.547 1.00 50.94 112 GLU A O 1
ATOM 914 N N . ALA A 1 113 ? -30.172 19.710 43.728 1.00 56.25 113 ALA A N 1
ATOM 915 C CA . ALA A 1 113 ? -30.763 20.546 44.783 1.00 56.25 113 ALA A CA 1
ATOM 916 C C . ALA A 1 113 ? -32.180 20.988 44.416 1.00 56.25 113 ALA A C 1
ATOM 918 O O . ALA A 1 113 ? -32.385 22.119 43.989 1.00 56.25 113 ALA A O 1
ATOM 919 N N . ASP A 1 114 ? -33.151 20.113 44.682 1.00 54.62 114 ASP A N 1
ATOM 920 C CA . ASP A 1 114 ? -34.518 20.562 44.900 1.00 54.62 114 ASP A CA 1
ATOM 921 C C . ASP A 1 114 ? -34.809 20.523 46.398 1.00 54.62 114 ASP A C 1
ATOM 923 O O . ASP A 1 114 ? -34.765 19.487 47.065 1.00 54.62 114 ASP A O 1
ATOM 927 N N . ARG A 1 115 ? -34.989 21.732 46.920 1.00 63.47 115 ARG A N 1
ATOM 928 C CA . ARG A 1 115 ? -35.428 22.034 48.273 1.00 63.47 115 ARG A CA 1
ATOM 929 C C . ARG A 1 115 ? -36.907 21.682 48.356 1.00 63.47 115 ARG A C 1
ATOM 931 O O . ARG A 1 115 ? -37.651 22.249 47.571 1.00 63.47 115 ARG A O 1
ATOM 938 N N . TYR A 1 116 ? -37.319 20.882 49.336 1.00 57.81 116 TYR A N 1
ATOM 939 C CA . TYR A 1 116 ? -38.586 21.051 50.061 1.00 57.81 116 TYR A CA 1
ATOM 940 C C . TYR A 1 116 ? -38.473 20.425 51.450 1.00 57.81 116 TYR A C 1
ATOM 942 O O . TYR A 1 116 ? -37.925 19.305 51.550 1.00 57.81 116 TYR A O 1
#

Sequence (116 aa):
MSKLKSLSLPKKLDLGKRRLIKLLDELDQLLEERAALREIEEQLRTSEEHYRQVEESQEEFETTLNDDEVDSAMDEWAKFRQSFRQSKAKAQTLIDELRAVDVVPGSITSAEADRY

Organism: NCBI:txid6335

Radius of gyration: 22.6 Å; chains: 1; bounding box: 73×31×74 Å

pLDDT: mean 88.21, std 16.52, range [37.12, 98.31]

Secondary structure (DSSP, 8-state):
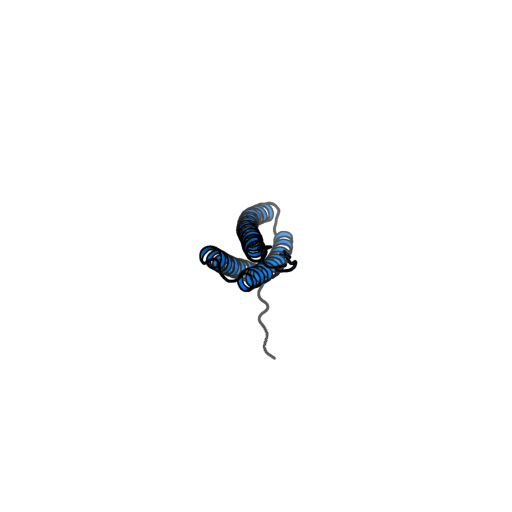-----PPPHHHHHHHHHHHHHHHHHHHHHHHHTT--HHHHHHHHHHHHHHHHHHHHHHHHHHTTS-HHHHHHHHHHHHHHHHHHHHHHHHHHHHHHHHHHHH--------------